Protein AF-A0A9E0U9W4-F1 (afdb_monomer_lite)

Radius of gyration: 21.27 Å; chains: 1; bounding box: 35×74×72 Å

Sequence (161 aa):
MIHSRFLPLFCLLAATNALAAETYQCTLIKDAGKDGYKQDAKQQVELSIDGGKVSQIIRINAATKDLKFKACALLTKDDSNFTRWFETECKELGSADGTPYIFEPFLLGAYAGISPVIKPDYVHYKQIQDASKSAGVAIPERTFAIYANRKPIYEFFCQKK

Secondary structure (DSSP, 8-state):
------------------PPPEEEEEEEEEE-GGG-EEEEEEEEEEEEEETTEEEEEEE-TTBSS-EEEEEEEEPPP-S-HHHHH-SEEEEEEEETTSS---B-GGGTT-EEEEPPPP-TTSTTHHHHHHHHHHHT-PPPSEEEEEEETTEEEEEEEEEE-

Structure (mmCIF, N/CA/C/O backbone):
data_AF-A0A9E0U9W4-F1
#
_entry.id   AF-A0A9E0U9W4-F1
#
loop_
_atom_site.group_PDB
_atom_site.id
_atom_site.type_symbol
_atom_site.label_atom_id
_atom_site.label_alt_id
_atom_site.label_comp_id
_atom_site.label_asym_id
_atom_site.label_entity_id
_atom_site.label_seq_id
_atom_site.pdbx_PDB_ins_code
_atom_site.Cartn_x
_atom_site.Cartn_y
_atom_site.Cartn_z
_atom_site.occupancy
_atom_site.B_iso_or_equiv
_atom_site.auth_seq_id
_atom_site.auth_comp_id
_atom_site.auth_asym_id
_atom_site.auth_atom_id
_atom_site.pdbx_PDB_model_num
ATOM 1 N N . MET A 1 1 ? -6.847 50.645 -54.967 1.00 45.25 1 MET A N 1
ATOM 2 C CA . MET A 1 1 ? -7.153 50.293 -53.559 1.00 45.25 1 MET A CA 1
ATOM 3 C C . MET A 1 1 ? -8.241 49.232 -53.633 1.00 45.25 1 MET A C 1
ATOM 5 O O . MET A 1 1 ? -9.227 49.492 -54.294 1.00 45.25 1 MET A O 1
ATOM 9 N N . ILE A 1 2 ? -8.057 47.984 -53.208 1.00 43.91 2 ILE A N 1
ATOM 10 C CA . ILE A 1 2 ? -7.956 47.509 -51.819 1.00 43.91 2 ILE A CA 1
ATOM 11 C C . ILE A 1 2 ? -7.226 46.148 -51.846 1.00 43.91 2 ILE A C 1
ATOM 13 O O . ILE A 1 2 ? -7.557 45.287 -52.655 1.00 43.91 2 ILE A O 1
ATOM 17 N N . HIS A 1 3 ? -6.211 45.971 -50.994 1.00 39.31 3 HIS A N 1
ATOM 18 C CA . HIS A 1 3 ? -5.503 44.701 -50.789 1.00 39.31 3 HIS A CA 1
ATOM 19 C C . HIS A 1 3 ? -6.223 43.885 -49.702 1.00 39.31 3 HIS A C 1
ATOM 21 O O . HIS A 1 3 ? -6.147 44.250 -48.531 1.00 39.31 3 HIS A O 1
ATOM 27 N N . SER A 1 4 ? -6.866 42.770 -50.058 1.00 47.59 4 SER A N 1
ATOM 28 C CA . SER A 1 4 ? -7.348 41.784 -49.077 1.00 47.59 4 SER A CA 1
ATOM 29 C C . SER A 1 4 ? -6.255 40.755 -48.803 1.00 47.59 4 SER A C 1
ATOM 31 O O . SER A 1 4 ? -5.999 39.873 -49.619 1.00 47.59 4 SER A O 1
ATOM 33 N N . ARG A 1 5 ? -5.590 40.879 -47.651 1.00 49.53 5 ARG A N 1
ATOM 34 C CA . ARG A 1 5 ? -4.661 39.871 -47.124 1.00 49.53 5 ARG A CA 1
ATOM 35 C C . ARG A 1 5 ? -5.445 38.860 -46.286 1.00 49.53 5 ARG A C 1
ATOM 37 O O . ARG A 1 5 ? -5.863 39.180 -45.180 1.00 49.53 5 ARG A O 1
ATOM 44 N N . PHE A 1 6 ? -5.625 37.648 -46.803 1.00 48.41 6 PHE A N 1
ATOM 45 C CA . PHE A 1 6 ? -6.062 36.496 -46.014 1.00 48.41 6 PHE A CA 1
ATOM 46 C C . PHE A 1 6 ? -4.846 35.922 -45.270 1.00 48.41 6 PHE A C 1
ATOM 48 O O . PHE A 1 6 ? -3.940 35.376 -45.897 1.00 48.41 6 PHE A O 1
ATOM 55 N N . LEU A 1 7 ? -4.805 36.070 -43.943 1.00 50.16 7 LEU A N 1
ATOM 56 C CA . LEU A 1 7 ? -3.902 35.300 -43.082 1.00 50.16 7 LEU A CA 1
ATOM 57 C C . LEU A 1 7 ? -4.569 33.950 -42.772 1.00 50.16 7 LEU A C 1
ATOM 59 O O . LEU A 1 7 ? -5.663 33.958 -42.202 1.00 50.16 7 LEU A O 1
ATOM 63 N N . PRO A 1 8 ? -3.950 32.796 -43.072 1.00 52.22 8 PRO A N 1
ATOM 64 C CA . PRO A 1 8 ? -4.409 31.540 -42.509 1.00 52.22 8 PRO A CA 1
ATOM 65 C C . PRO A 1 8 ? -3.972 31.483 -41.042 1.00 52.22 8 PRO A C 1
ATOM 67 O O . PRO A 1 8 ? -2.783 31.434 -40.720 1.00 52.22 8 PRO A O 1
ATOM 70 N N . LEU A 1 9 ? -4.955 31.520 -40.145 1.00 54.78 9 LEU A N 1
ATOM 71 C CA . LEU A 1 9 ? -4.785 31.264 -38.721 1.00 54.78 9 LEU A CA 1
ATOM 72 C C . LEU A 1 9 ? -4.438 29.775 -38.547 1.00 54.78 9 LEU A C 1
ATOM 74 O O . LEU A 1 9 ? -5.322 28.921 -38.505 1.00 54.78 9 LEU A O 1
ATOM 78 N N . PHE A 1 10 ? -3.144 29.453 -38.493 1.00 54.19 10 PHE A N 1
ATOM 79 C CA . PHE A 1 10 ? -2.662 28.135 -38.079 1.00 54.19 10 PHE A CA 1
ATOM 80 C C . PHE A 1 10 ? -2.989 27.947 -36.593 1.00 54.19 10 PHE A C 1
ATOM 82 O O . PHE A 1 10 ? -2.228 28.336 -35.709 1.00 54.19 10 PHE A O 1
ATOM 89 N N . CYS A 1 11 ? -4.155 27.367 -36.316 1.00 51.66 11 CYS A N 1
ATOM 90 C CA . CYS A 1 11 ? -4.518 26.899 -34.987 1.00 51.66 11 CYS A CA 1
ATOM 91 C C . CYS A 1 11 ? -3.688 25.637 -34.692 1.00 51.66 11 CYS A C 1
ATOM 93 O O . CYS A 1 11 ? -4.110 24.515 -34.968 1.00 51.66 11 CYS A O 1
ATOM 95 N N . LEU A 1 12 ? -2.468 25.828 -34.183 1.00 51.09 12 LEU A N 1
ATOM 96 C CA . LEU A 1 12 ? -1.664 24.773 -33.567 1.00 51.09 12 LEU A CA 1
ATOM 97 C C . LEU A 1 12 ? -2.390 24.301 -32.301 1.00 51.09 12 LEU A C 1
ATOM 99 O O . LEU A 1 12 ? -2.186 24.827 -31.210 1.00 51.09 12 LEU A O 1
ATOM 103 N N . LEU A 1 13 ? -3.276 23.317 -32.457 1.00 54.38 13 LEU A N 1
ATOM 104 C CA . LEU A 1 13 ? -3.789 22.520 -31.350 1.00 54.38 13 LEU A CA 1
ATOM 105 C C . LEU A 1 13 ? -2.616 21.708 -30.797 1.00 54.38 13 LEU A C 1
ATOM 107 O O . LEU A 1 13 ? -2.277 20.645 -31.314 1.00 54.38 13 LEU A O 1
ATOM 111 N N . ALA A 1 14 ? -1.962 22.237 -29.764 1.00 53.09 14 ALA A N 1
ATOM 112 C CA . ALA A 1 14 ? -1.053 21.461 -28.941 1.00 53.09 14 ALA A CA 1
ATOM 113 C C . ALA A 1 14 ? -1.880 20.369 -28.250 1.00 53.09 14 ALA A C 1
ATOM 115 O O . ALA A 1 14 ? -2.546 20.619 -27.247 1.00 53.09 14 ALA A O 1
ATOM 116 N N . ALA A 1 15 ? -1.881 19.168 -28.828 1.00 54.69 15 ALA A N 1
ATOM 117 C CA . ALA A 1 15 ? -2.399 17.978 -28.179 1.00 54.69 15 ALA A CA 1
ATOM 118 C C . ALA A 1 15 ? -1.507 17.688 -26.968 1.00 54.69 15 ALA A C 1
ATOM 120 O O . ALA A 1 15 ? -0.449 17.067 -27.079 1.00 54.69 15 ALA A O 1
ATOM 121 N N . THR A 1 16 ? -1.897 18.191 -25.801 1.00 54.88 16 THR A N 1
ATOM 122 C CA . THR A 1 16 ? -1.350 17.697 -24.548 1.00 54.88 16 THR A CA 1
ATOM 123 C C . THR A 1 16 ? -1.859 16.269 -24.399 1.00 54.88 16 THR A C 1
ATOM 125 O O . THR A 1 16 ? -3.044 16.036 -24.171 1.00 54.88 16 THR A O 1
ATOM 128 N N . ASN A 1 17 ? -0.968 15.292 -24.578 1.00 48.81 17 ASN A N 1
ATOM 129 C CA . ASN A 1 17 ? -1.222 13.917 -24.164 1.00 48.81 17 ASN A CA 1
ATOM 130 C C . ASN A 1 17 ? -1.348 13.921 -22.636 1.00 48.81 17 ASN A C 1
ATOM 132 O O . ASN A 1 17 ? -0.372 13.695 -21.923 1.00 48.81 17 ASN A O 1
ATOM 136 N N . ALA A 1 18 ? -2.533 14.256 -22.130 1.00 57.16 18 ALA A N 1
ATOM 137 C CA . ALA A 1 18 ? -2.888 13.992 -20.752 1.00 57.16 18 ALA A CA 1
ATOM 138 C C . ALA A 1 18 ? -2.865 12.469 -20.604 1.00 57.16 18 ALA A C 1
ATOM 140 O O . ALA A 1 18 ? -3.746 11.776 -21.115 1.00 57.16 18 ALA A O 1
ATOM 141 N N . LEU A 1 19 ? -1.800 11.941 -19.997 1.00 61.66 19 LEU A N 1
ATOM 142 C CA . LEU A 1 19 ? -1.773 10.546 -19.583 1.00 61.66 19 LEU A CA 1
ATOM 143 C C . LEU A 1 19 ? -2.988 10.345 -18.677 1.00 61.66 19 LEU A C 1
ATOM 145 O O . LEU A 1 19 ? -3.143 11.058 -17.689 1.00 61.66 19 LEU A O 1
ATOM 149 N N . ALA A 1 20 ? -3.885 9.443 -19.069 1.00 72.00 20 ALA A N 1
ATOM 150 C CA . ALA A 1 20 ? -5.065 9.145 -18.277 1.00 72.00 20 ALA A CA 1
ATOM 151 C C . ALA A 1 20 ? -4.636 8.666 -16.883 1.00 72.00 20 ALA A C 1
ATOM 153 O O . ALA A 1 20 ? -3.668 7.912 -16.760 1.00 72.00 20 ALA A O 1
ATOM 154 N N . ALA A 1 21 ? -5.364 9.100 -15.852 1.00 87.19 21 ALA A N 1
ATOM 155 C CA . ALA A 1 21 ? -5.133 8.659 -14.484 1.00 87.19 21 ALA A CA 1
ATOM 156 C C . ALA A 1 21 ? -5.166 7.125 -14.413 1.00 87.19 21 ALA A C 1
ATOM 158 O O . ALA A 1 21 ? -6.117 6.486 -14.869 1.00 87.19 21 ALA A O 1
ATOM 159 N N . GLU A 1 22 ? -4.123 6.529 -13.846 1.00 93.81 22 GLU A N 1
ATOM 160 C CA . GLU A 1 22 ? -4.057 5.089 -13.651 1.00 93.81 22 GLU A CA 1
ATOM 161 C C . GLU A 1 22 ? -4.820 4.722 -12.384 1.00 93.81 22 GLU A C 1
ATOM 163 O O . GLU A 1 22 ? -4.490 5.209 -11.303 1.00 93.81 22 GLU A O 1
ATOM 168 N N . THR A 1 23 ? -5.820 3.851 -12.503 1.00 96.81 23 THR A N 1
ATOM 169 C CA . THR A 1 23 ? -6.603 3.384 -11.355 1.00 96.81 23 THR A CA 1
ATOM 170 C C . THR A 1 23 ? -6.387 1.898 -11.124 1.00 96.81 23 THR A C 1
ATOM 172 O O . THR A 1 23 ? -6.282 1.113 -12.066 1.00 96.81 23 THR A O 1
ATOM 175 N N . TYR A 1 24 ? -6.308 1.513 -9.856 1.00 97.88 24 TYR A N 1
ATOM 176 C CA . TYR A 1 24 ? -6.007 0.158 -9.435 1.00 97.88 24 TYR A CA 1
ATOM 177 C C . TYR A 1 24 ? -6.971 -0.297 -8.337 1.00 97.88 24 TYR A C 1
ATOM 179 O O . TYR A 1 24 ? -7.367 0.478 -7.461 1.00 97.88 24 TYR A O 1
ATOM 187 N N . GLN A 1 25 ? -7.313 -1.584 -8.366 1.00 98.06 25 GLN A N 1
ATOM 188 C CA . GLN A 1 25 ? -7.906 -2.297 -7.243 1.00 98.06 25 GLN A CA 1
ATOM 189 C C . GLN A 1 25 ? -6.813 -3.110 -6.555 1.00 98.06 25 GLN A C 1
ATOM 191 O O . GLN A 1 25 ? -6.250 -4.023 -7.158 1.00 98.06 25 GLN A O 1
ATOM 196 N N . CYS A 1 26 ? -6.526 -2.803 -5.295 1.00 98.50 26 CYS A N 1
ATOM 197 C CA . CYS A 1 26 ? -5.539 -3.529 -4.513 1.00 98.50 26 CYS A CA 1
ATOM 198 C C . CYS A 1 26 ? -6.217 -4.394 -3.457 1.00 98.50 26 CYS A C 1
ATOM 200 O O . CYS A 1 26 ? -6.965 -3.883 -2.627 1.00 98.50 26 CYS A O 1
ATOM 202 N N . THR A 1 27 ? -5.928 -5.690 -3.445 1.00 98.44 27 THR A N 1
ATOM 203 C CA . THR A 1 27 ? -6.468 -6.631 -2.455 1.00 98.44 27 THR A CA 1
ATOM 204 C C . THR A 1 27 ? -5.366 -7.084 -1.515 1.00 98.44 27 THR A C 1
ATOM 206 O O . THR A 1 27 ? -4.245 -7.344 -1.950 1.00 98.44 27 THR A O 1
ATOM 209 N N . LEU A 1 28 ? -5.677 -7.170 -0.222 1.00 98.50 28 LEU A N 1
ATOM 210 C CA . LEU A 1 28 ? -4.713 -7.587 0.786 1.00 98.50 28 LEU A CA 1
ATOM 211 C C . LEU A 1 28 ? -4.259 -9.028 0.539 1.00 98.50 28 LEU A C 1
ATOM 213 O O . LEU A 1 28 ? -5.087 -9.927 0.381 1.00 98.50 28 LEU A O 1
ATOM 217 N N . ILE A 1 29 ? -2.948 -9.244 0.573 1.00 97.88 29 ILE A N 1
ATOM 218 C CA . ILE A 1 29 ? -2.326 -10.563 0.613 1.00 97.88 29 ILE A CA 1
ATOM 219 C C . ILE A 1 29 ? -1.876 -10.837 2.044 1.00 97.88 29 ILE A C 1
ATOM 221 O O . ILE A 1 29 ? -1.219 -10.011 2.677 1.00 97.88 29 ILE A O 1
ATOM 225 N N . LYS A 1 30 ? -2.252 -12.000 2.571 1.00 95.38 30 LYS A N 1
ATOM 226 C CA . LYS A 1 30 ? -1.882 -12.446 3.915 1.00 95.38 30 LYS A CA 1
ATOM 227 C C . LYS A 1 30 ? -1.101 -13.738 3.850 1.00 95.38 30 LYS A C 1
ATOM 229 O O . LYS A 1 30 ? -1.465 -14.642 3.102 1.00 95.38 30 LYS A O 1
ATOM 234 N N . ASP A 1 31 ? -0.086 -13.829 4.694 1.00 93.56 31 ASP A N 1
ATOM 235 C CA . ASP A 1 31 ? 0.545 -15.097 5.027 1.00 93.56 31 ASP A CA 1
ATOM 236 C C . ASP A 1 31 ? -0.452 -15.965 5.821 1.00 93.56 31 ASP A C 1
ATOM 238 O O . ASP A 1 31 ? -0.973 -15.554 6.860 1.00 93.56 31 ASP A O 1
ATOM 242 N N . ALA A 1 32 ? -0.757 -17.146 5.292 1.00 93.06 32 ALA A N 1
ATOM 243 C CA . ALA A 1 32 ? -1.589 -18.184 5.894 1.00 93.06 32 ALA A CA 1
ATOM 244 C C . ALA A 1 32 ? -0.738 -19.356 6.432 1.00 93.06 32 ALA A C 1
ATOM 246 O O . ALA A 1 32 ? -1.238 -20.462 6.654 1.00 93.06 32 ALA A O 1
ATOM 247 N N . GLY A 1 33 ? 0.557 -19.125 6.662 1.00 93.19 33 GLY A N 1
ATOM 248 C CA . GLY A 1 33 ? 1.503 -20.076 7.220 1.00 93.19 33 GLY A CA 1
ATOM 249 C C . GLY A 1 33 ? 1.807 -21.209 6.246 1.00 93.19 33 GLY A C 1
ATOM 250 O O . GLY A 1 33 ? 2.333 -21.002 5.156 1.00 93.19 33 GLY A O 1
ATOM 251 N N . LYS A 1 34 ? 1.479 -22.445 6.640 1.00 91.56 34 LYS A N 1
ATOM 252 C CA . LYS A 1 34 ? 1.756 -23.640 5.821 1.00 91.56 34 LYS A CA 1
ATOM 253 C C . LYS A 1 34 ? 0.985 -23.661 4.500 1.00 91.56 34 LYS A C 1
ATOM 255 O O . LYS A 1 34 ? 1.434 -24.310 3.562 1.00 91.56 34 LYS A O 1
ATOM 260 N N . ASP A 1 35 ? -0.130 -22.940 4.430 1.00 90.75 35 ASP A N 1
ATOM 261 C CA . ASP A 1 35 ? -0.934 -22.808 3.215 1.00 90.75 35 ASP A CA 1
ATOM 262 C C . ASP A 1 35 ? -0.375 -21.747 2.247 1.00 90.75 35 ASP A C 1
ATOM 264 O O . ASP A 1 35 ? -0.996 -21.462 1.223 1.00 90.75 35 ASP A O 1
ATOM 268 N N . GLY A 1 36 ? 0.768 -21.134 2.577 1.00 94.50 36 GLY A N 1
ATOM 269 C CA . GLY A 1 36 ? 1.350 -20.031 1.825 1.00 94.50 36 GLY A CA 1
ATOM 270 C C . GLY A 1 36 ? 0.515 -18.758 1.949 1.00 94.50 36 GLY A C 1
ATOM 271 O O . GLY A 1 36 ? -0.009 -18.460 3.015 1.00 94.50 36 GLY A O 1
ATOM 272 N N . TYR A 1 37 ? 0.385 -17.990 0.872 1.00 97.00 37 TYR A N 1
ATOM 273 C CA . TYR A 1 37 ? -0.349 -16.726 0.854 1.00 97.00 37 TYR A CA 1
ATOM 274 C C . TYR A 1 37 ? -1.799 -16.884 0.390 1.00 97.00 37 TYR A C 1
ATOM 276 O O . TYR A 1 37 ? -2.097 -17.719 -0.460 1.00 97.00 37 TYR A O 1
ATOM 284 N N . LYS A 1 38 ? -2.702 -16.043 0.909 1.00 97.12 38 LYS A N 1
ATOM 285 C CA . LYS A 1 38 ? -4.112 -15.955 0.488 1.00 97.12 38 LYS A CA 1
ATOM 286 C C . LYS A 1 38 ? -4.561 -14.503 0.351 1.00 97.12 38 LYS A C 1
ATOM 288 O O . LYS A 1 38 ? -4.076 -13.623 1.062 1.00 97.12 38 LYS A O 1
ATOM 293 N N . GLN A 1 39 ? -5.528 -14.268 -0.531 1.00 96.50 39 GLN A N 1
ATOM 294 C CA . GLN A 1 39 ? -6.220 -12.985 -0.610 1.00 96.50 39 GLN A CA 1
ATOM 295 C C . GLN A 1 39 ? -7.234 -12.815 0.523 1.00 96.50 39 GLN A C 1
ATOM 297 O O . GLN A 1 39 ? -7.986 -13.733 0.849 1.00 96.50 39 GLN A O 1
ATOM 302 N N . ASP A 1 40 ? -7.308 -11.604 1.066 1.00 96.81 40 ASP A N 1
ATOM 303 C CA . ASP A 1 40 ? -8.401 -11.150 1.921 1.00 96.81 40 ASP A CA 1
ATOM 304 C C . ASP A 1 40 ? -9.182 -10.044 1.205 1.00 96.81 40 ASP A C 1
ATOM 306 O O . ASP A 1 40 ? -8.895 -8.857 1.347 1.00 96.81 40 ASP A O 1
ATOM 310 N N . ALA A 1 41 ? -10.193 -10.446 0.431 1.00 92.19 41 ALA A N 1
ATOM 311 C CA . ALA A 1 41 ? -11.017 -9.541 -0.373 1.00 92.19 41 ALA A CA 1
ATOM 312 C C . ALA A 1 41 ? -11.840 -8.530 0.448 1.00 92.19 41 ALA A C 1
ATOM 314 O O . ALA A 1 41 ? -12.405 -7.601 -0.122 1.00 92.19 41 ALA A O 1
ATOM 315 N N . LYS A 1 42 ? -11.923 -8.680 1.778 1.00 95.81 42 LYS A N 1
ATOM 316 C CA . LYS A 1 42 ? -12.620 -7.713 2.643 1.00 95.81 42 LYS A CA 1
ATOM 317 C C . LYS A 1 42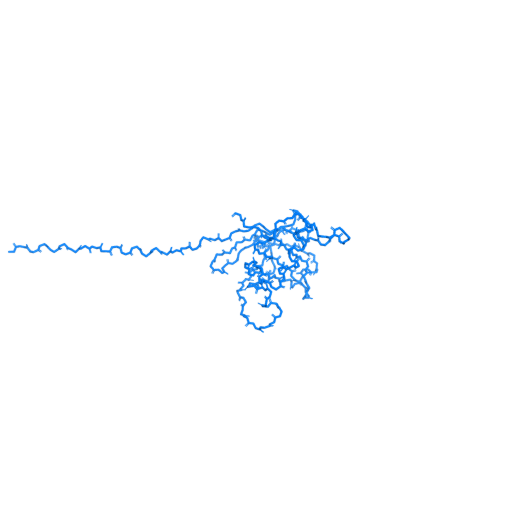 ? -11.773 -6.476 2.928 1.00 95.81 42 LYS A C 1
ATOM 319 O O . LYS A 1 42 ? -12.313 -5.458 3.353 1.0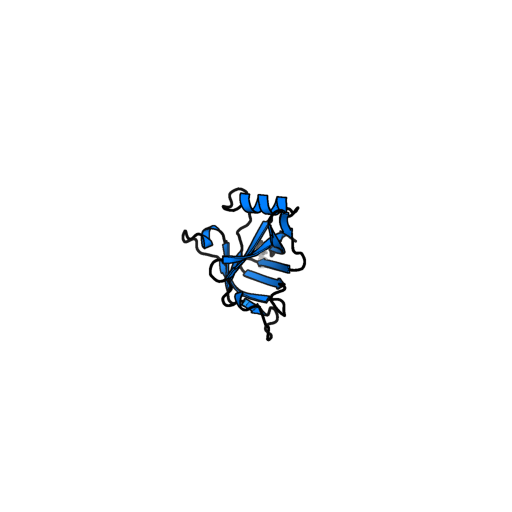0 95.81 42 LYS A O 1
ATOM 324 N N . GLN A 1 43 ? -10.463 -6.569 2.714 1.00 98.19 43 GLN A N 1
ATOM 325 C CA . GLN A 1 43 ? -9.521 -5.490 2.959 1.00 98.19 43 GLN A CA 1
ATOM 326 C C . GLN A 1 43 ? -8.849 -5.102 1.649 1.00 98.19 43 GLN A C 1
ATOM 328 O O . GLN A 1 43 ? -8.203 -5.915 0.985 1.00 98.19 43 GLN A O 1
ATOM 333 N N . GLN A 1 44 ? -9.019 -3.844 1.266 1.00 98.12 44 GLN A N 1
ATOM 334 C CA . GLN A 1 44 ? -8.652 -3.376 -0.059 1.00 98.12 44 GLN A CA 1
ATOM 335 C C . GLN A 1 44 ? -8.193 -1.925 -0.050 1.00 98.12 44 GLN A C 1
ATOM 337 O O . GLN A 1 44 ? -8.536 -1.157 0.847 1.00 98.12 44 GLN A O 1
ATOM 342 N N . VAL A 1 45 ? -7.455 -1.553 -1.088 1.00 98.69 45 VAL A N 1
ATOM 343 C CA . VAL A 1 45 ? -7.134 -0.166 -1.406 1.00 98.69 45 VAL A CA 1
ATOM 344 C C . VAL A 1 45 ? -7.627 0.119 -2.814 1.00 98.69 45 VAL A C 1
ATOM 346 O O . VAL A 1 45 ? -7.258 -0.571 -3.760 1.00 98.69 45 VAL A O 1
ATOM 349 N N . GLU A 1 46 ? -8.462 1.135 -2.959 1.00 98.38 46 GLU A N 1
ATOM 350 C CA . GLU A 1 46 ? -8.680 1.763 -4.260 1.00 98.38 46 GLU A CA 1
ATOM 351 C C . GLU A 1 46 ? -7.581 2.802 -4.429 1.00 98.38 46 GLU A C 1
ATOM 353 O O . GLU A 1 46 ? -7.433 3.657 -3.562 1.00 98.38 46 GLU A O 1
ATOM 358 N N . LEU A 1 47 ? -6.776 2.698 -5.483 1.00 98.31 47 LEU A N 1
ATOM 359 C CA . LEU A 1 47 ? -5.603 3.546 -5.701 1.00 98.31 47 LEU A CA 1
ATOM 360 C C . LEU A 1 47 ? -5.729 4.254 -7.049 1.00 98.31 47 LEU A C 1
ATOM 362 O O . LEU A 1 47 ? -6.026 3.611 -8.051 1.00 98.31 47 LEU A O 1
ATOM 366 N N . SER A 1 48 ? -5.457 5.555 -7.087 1.00 97.44 48 SER A N 1
ATOM 367 C CA . SER A 1 48 ? -5.350 6.330 -8.322 1.00 97.44 48 SER A CA 1
ATOM 368 C C . SER A 1 48 ? -4.033 7.096 -8.353 1.00 97.44 48 SER A C 1
ATOM 370 O O . SER A 1 48 ? -3.638 7.703 -7.356 1.00 97.44 48 SER A O 1
ATOM 372 N N . ILE A 1 49 ? -3.372 7.087 -9.508 1.00 95.81 49 ILE A N 1
ATOM 373 C CA . ILE A 1 49 ? -2.117 7.794 -9.766 1.00 95.81 49 ILE A CA 1
ATOM 374 C C . ILE A 1 49 ? -2.293 8.643 -11.028 1.00 95.81 49 ILE A C 1
ATOM 376 O O . ILE A 1 49 ? -2.505 8.114 -12.114 1.00 95.81 49 ILE A O 1
ATOM 380 N N . ASP A 1 50 ? -2.196 9.962 -10.884 1.00 92.56 50 ASP A N 1
ATOM 381 C CA . ASP A 1 50 ? -2.332 10.933 -11.976 1.00 92.56 50 ASP A CA 1
ATOM 382 C C . ASP A 1 50 ? -1.157 11.916 -11.957 1.00 92.56 50 ASP A C 1
ATOM 384 O O . ASP A 1 50 ? -1.066 12.783 -11.085 1.00 92.56 50 ASP A O 1
ATOM 388 N N . GLY A 1 51 ? -0.201 11.748 -12.876 1.00 82.50 51 GLY A N 1
ATOM 389 C CA . GLY A 1 51 ? 0.964 12.636 -12.971 1.00 82.50 51 GLY A CA 1
ATOM 390 C C . GLY A 1 51 ? 1.753 12.773 -11.659 1.00 82.50 51 GLY A C 1
ATOM 391 O O . GLY A 1 51 ? 2.220 13.861 -11.332 1.00 82.50 51 GLY A O 1
ATOM 392 N N . GLY A 1 52 ? 1.848 11.694 -10.870 1.00 81.62 52 GLY A N 1
ATOM 393 C CA . GLY A 1 52 ? 2.497 11.677 -9.551 1.00 81.62 52 GLY A CA 1
ATOM 394 C C . GLY A 1 52 ? 1.604 12.107 -8.381 1.00 81.62 52 GLY A C 1
ATOM 395 O O . GLY A 1 52 ? 1.997 11.952 -7.226 1.00 81.62 52 GLY A O 1
ATOM 396 N N . LYS A 1 53 ? 0.385 12.596 -8.643 1.00 92.75 53 LYS A N 1
ATOM 397 C CA . LYS A 1 53 ? -0.631 12.793 -7.605 1.00 92.75 53 LYS A CA 1
ATOM 398 C C . LYS A 1 53 ? -1.257 11.451 -7.270 1.00 92.75 53 LYS A C 1
ATOM 400 O O . LYS A 1 53 ? -1.792 10.775 -8.144 1.00 92.75 53 LYS A O 1
ATOM 405 N N . VAL A 1 54 ? -1.205 11.093 -5.995 1.00 96.62 54 VAL A N 1
ATOM 406 C CA . VAL A 1 54 ? -1.768 9.845 -5.488 1.00 96.62 54 VAL A CA 1
ATOM 407 C C . VAL A 1 54 ? -3.018 10.134 -4.674 1.00 96.62 54 VAL A C 1
ATOM 409 O O . VAL A 1 54 ? -3.003 10.981 -3.781 1.00 96.62 54 VAL A O 1
ATOM 412 N N . SER A 1 55 ? -4.085 9.394 -4.957 1.00 96.81 55 SER A N 1
ATOM 413 C CA . SER A 1 55 ? -5.263 9.303 -4.101 1.00 96.81 55 SER A CA 1
ATOM 414 C C . SER A 1 55 ? -5.586 7.844 -3.815 1.00 96.81 55 SER A C 1
ATOM 416 O O . SER A 1 55 ? -5.258 6.944 -4.590 1.00 96.81 55 SER A O 1
ATOM 418 N N . GLN A 1 56 ? -6.182 7.600 -2.655 1.00 97.88 56 GLN A N 1
ATOM 419 C CA . GLN A 1 56 ? -6.459 6.259 -2.178 1.00 97.88 56 GLN A CA 1
ATOM 420 C C . GLN A 1 56 ? -7.699 6.191 -1.273 1.00 97.88 56 GLN A C 1
ATOM 422 O O . GLN A 1 56 ? -8.082 7.150 -0.603 1.00 97.88 56 GLN A O 1
ATOM 427 N N . ILE A 1 57 ? -8.315 5.020 -1.200 1.00 98.44 57 ILE A N 1
ATOM 428 C CA . ILE A 1 57 ? -9.321 4.706 -0.185 1.00 98.44 57 ILE A CA 1
ATOM 429 C C . ILE A 1 57 ? -8.933 3.360 0.406 1.00 98.44 57 ILE A C 1
ATOM 431 O O . ILE A 1 57 ? -8.980 2.343 -0.281 1.00 98.44 57 ILE A O 1
ATOM 435 N N . ILE A 1 58 ? -8.491 3.367 1.661 1.00 98.62 58 ILE A N 1
ATOM 436 C CA . ILE A 1 58 ? -7.960 2.194 2.356 1.00 98.62 58 ILE A CA 1
ATOM 437 C C . ILE A 1 58 ? -9.051 1.633 3.255 1.00 98.62 58 ILE A C 1
ATOM 439 O O . ILE A 1 58 ? -9.428 2.252 4.249 1.00 98.62 58 ILE A O 1
ATOM 443 N N . ARG A 1 59 ? -9.507 0.424 2.946 1.00 98.50 59 ARG A N 1
ATOM 444 C CA . ARG A 1 59 ? -10.444 -0.334 3.767 1.00 98.50 59 ARG A CA 1
ATOM 445 C C . ARG A 1 59 ? -9.712 -1.47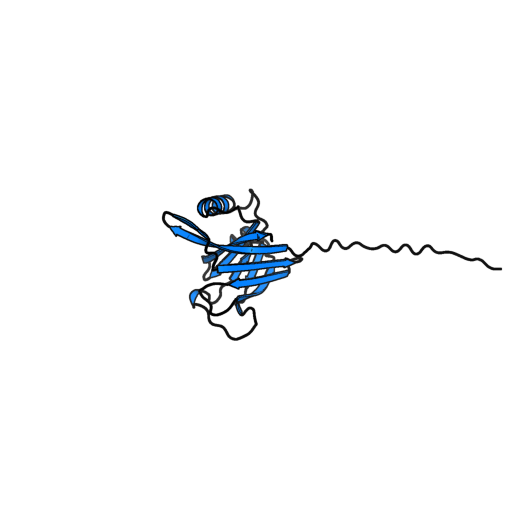2 4.456 1.00 98.50 59 ARG A C 1
ATOM 447 O O . ARG A 1 59 ? -9.266 -2.415 3.804 1.00 98.50 59 ARG A O 1
ATOM 454 N N . ILE A 1 60 ? -9.600 -1.388 5.775 1.00 97.94 60 ILE A N 1
ATOM 455 C CA . ILE A 1 60 ? -8.989 -2.414 6.625 1.00 97.94 60 ILE A CA 1
ATOM 456 C C . ILE A 1 60 ? -9.858 -2.653 7.854 1.00 97.94 60 ILE A C 1
ATOM 458 O O . ILE A 1 60 ? -10.512 -1.741 8.345 1.00 97.94 60 ILE A O 1
ATOM 462 N N . ASN A 1 61 ? -9.824 -3.872 8.388 1.00 97.06 61 ASN A N 1
ATOM 463 C CA . ASN A 1 61 ? -10.633 -4.240 9.555 1.00 97.06 61 ASN A CA 1
ATOM 464 C C . ASN A 1 61 ? -10.149 -3.559 10.846 1.00 97.06 61 ASN A C 1
ATOM 466 O O . ASN A 1 61 ? -10.883 -3.501 11.823 1.00 97.06 61 ASN A O 1
ATOM 470 N N . ALA A 1 62 ? -8.912 -3.060 10.849 1.00 96.38 62 ALA A N 1
ATOM 471 C CA . ALA A 1 62 ? -8.281 -2.390 11.982 1.00 96.38 62 ALA A CA 1
ATOM 472 C C . ALA A 1 62 ? -8.676 -0.907 12.117 1.00 96.38 62 ALA A C 1
ATOM 474 O O . ALA A 1 62 ? -7.988 -0.152 12.801 1.00 96.38 62 ALA A O 1
ATOM 475 N N . ALA A 1 63 ? -9.735 -0.464 11.436 1.00 96.38 63 ALA A N 1
ATOM 476 C CA . ALA A 1 63 ? -10.238 0.899 11.508 1.00 96.38 63 ALA A CA 1
ATOM 477 C C . ALA A 1 63 ? -11.764 0.934 11.412 1.00 96.38 63 ALA A C 1
ATOM 479 O O . ALA A 1 63 ? -12.382 0.096 10.760 1.00 96.38 63 ALA A O 1
ATOM 480 N N . THR A 1 64 ? -12.380 1.932 12.046 1.00 96.31 64 THR A N 1
ATOM 481 C CA . THR A 1 64 ? -13.842 2.110 12.033 1.00 96.31 64 THR A CA 1
ATOM 482 C C . THR A 1 64 ? -14.366 2.769 10.757 1.00 96.31 64 THR A C 1
ATOM 484 O O . THR A 1 64 ? -15.576 2.819 10.541 1.00 96.31 64 THR A O 1
ATOM 487 N N . LYS A 1 65 ? -13.466 3.298 9.923 1.00 97.25 65 LYS A N 1
ATOM 488 C CA . LYS A 1 65 ? -13.761 4.005 8.676 1.00 97.25 65 LYS A CA 1
ATOM 489 C C . LYS A 1 65 ? -12.710 3.699 7.623 1.00 97.25 65 LYS A C 1
ATOM 491 O O . LYS A 1 65 ? -11.598 3.287 7.950 1.00 97.25 65 LYS A O 1
ATOM 496 N N . ASP A 1 66 ? -13.055 4.000 6.376 1.00 98.31 66 ASP A N 1
ATOM 497 C CA . ASP A 1 66 ? -12.074 4.058 5.304 1.00 98.31 66 ASP A CA 1
ATOM 498 C C . ASP A 1 66 ? -11.033 5.145 5.610 1.00 98.31 66 ASP A C 1
ATOM 500 O O . ASP A 1 66 ? -11.351 6.257 6.053 1.00 98.31 66 ASP A O 1
ATOM 504 N N . LEU A 1 67 ? -9.771 4.803 5.381 1.00 98.38 67 LEU A N 1
ATOM 505 C CA . LEU A 1 67 ? -8.619 5.638 5.670 1.00 98.38 67 LEU A CA 1
ATOM 506 C C . LEU A 1 67 ? -7.992 6.186 4.387 1.00 98.38 67 LEU A C 1
ATOM 508 O O . LEU A 1 67 ? -8.175 5.657 3.291 1.00 98.38 67 LEU A O 1
ATOM 512 N N . LYS A 1 68 ? -7.185 7.228 4.551 1.00 98.25 68 LYS A N 1
ATOM 513 C CA . LYS A 1 68 ? -6.265 7.753 3.549 1.00 98.25 68 LYS A CA 1
ATOM 514 C C . LYS A 1 68 ? -4.994 8.267 4.203 1.00 98.25 68 LYS A C 1
ATOM 516 O O . LYS A 1 68 ? -5.017 8.735 5.333 1.00 98.25 68 LYS A O 1
ATOM 521 N N . PHE A 1 69 ? -3.899 8.251 3.468 1.00 98.12 69 PHE A N 1
ATOM 522 C CA . PHE A 1 69 ? -2.726 9.068 3.761 1.00 98.12 69 PHE A CA 1
ATOM 523 C C . PHE A 1 69 ? -2.896 10.451 3.132 1.00 98.12 69 PHE A C 1
ATOM 525 O O . PHE A 1 69 ? -3.321 10.566 1.980 1.00 98.12 69 PHE A O 1
ATOM 532 N N . LYS A 1 70 ? -2.597 11.503 3.893 1.00 96.25 70 LYS A N 1
ATOM 533 C CA . LYS A 1 70 ? -2.826 12.890 3.460 1.00 96.25 70 LYS A CA 1
ATOM 534 C C . LYS A 1 70 ? -1.723 13.423 2.557 1.00 96.25 70 LYS A C 1
ATOM 536 O O . LYS A 1 70 ? -2.000 14.250 1.694 1.00 96.25 70 LYS A O 1
ATOM 541 N N . ALA A 1 71 ? -0.495 12.961 2.761 1.00 96.88 71 ALA A N 1
ATOM 542 C CA . ALA A 1 71 ? 0.667 13.423 2.021 1.00 96.88 71 ALA A CA 1
ATOM 543 C C . ALA A 1 71 ? 1.297 12.246 1.284 1.00 96.88 71 ALA A C 1
ATOM 545 O O . ALA A 1 71 ? 1.678 11.274 1.923 1.00 96.88 71 ALA A O 1
ATOM 546 N N . CYS A 1 72 ? 1.423 12.339 -0.037 1.00 97.75 72 CYS A N 1
ATOM 547 C CA . CYS A 1 72 ? 2.133 11.363 -0.857 1.00 97.75 72 CYS A CA 1
ATOM 548 C C . CYS A 1 72 ? 3.159 12.085 -1.727 1.00 97.75 72 CYS A C 1
ATOM 550 O O . CYS A 1 72 ? 2.850 13.127 -2.306 1.00 97.75 72 CYS A O 1
ATOM 552 N N . ALA A 1 73 ? 4.367 11.538 -1.814 1.00 96.00 73 ALA A N 1
ATOM 553 C CA . ALA A 1 73 ? 5.460 12.122 -2.575 1.00 96.00 73 ALA A CA 1
ATOM 554 C C . ALA A 1 73 ? 6.299 11.043 -3.260 1.00 96.00 73 ALA A C 1
ATOM 556 O O . ALA A 1 73 ? 6.518 9.961 -2.708 1.00 96.00 73 ALA A O 1
ATOM 557 N N . LEU A 1 74 ? 6.795 11.365 -4.455 1.00 95.19 74 LEU A N 1
ATOM 558 C CA . LEU A 1 74 ? 7.799 10.549 -5.128 1.00 95.19 74 LEU A CA 1
ATOM 559 C C . LEU A 1 74 ? 9.081 10.519 -4.295 1.00 95.19 74 LEU A C 1
ATOM 561 O O . LEU A 1 74 ? 9.522 11.539 -3.762 1.00 95.19 74 LEU A O 1
ATOM 565 N N . LEU A 1 75 ? 9.681 9.339 -4.203 1.00 93.88 75 LEU A N 1
ATOM 566 C CA . LEU A 1 75 ? 10.928 9.131 -3.490 1.00 93.88 75 LEU A CA 1
ATOM 567 C C . LEU A 1 75 ? 12.119 9.521 -4.362 1.00 93.88 75 LEU A C 1
ATOM 569 O O . LEU A 1 75 ? 12.292 9.018 -5.475 1.00 93.88 75 LEU A O 1
ATOM 573 N N . THR A 1 76 ? 12.997 10.349 -3.807 1.00 93.31 76 THR A N 1
ATOM 574 C CA . THR A 1 76 ? 14.346 10.533 -4.342 1.00 93.31 76 THR A CA 1
ATOM 575 C C . THR A 1 76 ? 15.157 9.276 -4.052 1.00 93.31 76 THR A C 1
ATOM 577 O O . THR A 1 76 ? 15.182 8.805 -2.917 1.00 93.31 76 THR A O 1
ATOM 580 N N . LYS A 1 77 ? 15.814 8.709 -5.068 1.00 90.12 77 LYS A N 1
ATOM 581 C CA . LYS A 1 77 ? 16.681 7.540 -4.877 1.00 90.12 77 LYS A CA 1
ATOM 582 C C . LYS A 1 77 ? 17.891 7.934 -4.027 1.00 90.12 77 LYS A C 1
ATOM 584 O O . LYS A 1 77 ? 18.606 8.868 -4.378 1.00 90.12 77 LYS A O 1
ATOM 589 N N . ASP A 1 78 ? 18.089 7.222 -2.923 1.00 88.06 78 ASP A N 1
ATOM 590 C CA . ASP A 1 78 ? 19.113 7.508 -1.906 1.00 88.06 78 ASP A CA 1
ATOM 591 C C . ASP A 1 78 ? 19.865 6.243 -1.447 1.00 88.06 78 ASP A C 1
ATOM 593 O O . ASP A 1 78 ? 20.418 6.200 -0.351 1.00 88.06 78 ASP A O 1
ATOM 597 N N . ASP A 1 79 ? 19.829 5.186 -2.265 1.00 86.00 79 ASP A N 1
ATOM 598 C CA . ASP A 1 79 ? 20.378 3.846 -2.005 1.00 86.00 79 ASP A CA 1
ATOM 599 C C . ASP A 1 79 ? 19.807 3.100 -0.787 1.00 86.00 79 ASP A C 1
ATOM 601 O O . ASP A 1 79 ? 20.138 1.927 -0.567 1.00 86.00 79 ASP A O 1
ATOM 605 N N . SER A 1 80 ? 18.888 3.703 -0.029 1.00 88.50 80 SER A N 1
ATOM 606 C CA . SER A 1 80 ? 18.199 3.002 1.045 1.00 88.50 80 SER A CA 1
ATOM 607 C C . SER A 1 80 ? 17.329 1.873 0.492 1.00 88.50 80 SER A C 1
ATOM 609 O O . SER A 1 80 ? 16.772 1.930 -0.606 1.00 88.50 80 SER A O 1
ATOM 611 N N . ASN A 1 81 ? 17.151 0.827 1.298 1.00 88.38 81 ASN A N 1
ATOM 612 C CA . ASN A 1 81 ? 16.252 -0.272 0.953 1.00 88.38 81 ASN A CA 1
ATOM 613 C C . ASN A 1 81 ? 14.849 0.234 0.592 1.00 88.38 81 ASN A C 1
ATOM 615 O O . ASN A 1 81 ? 14.259 -0.228 -0.377 1.00 88.38 81 ASN A O 1
ATOM 619 N N . PHE A 1 82 ? 14.343 1.228 1.321 1.00 87.31 82 PHE A N 1
ATOM 620 C CA . PHE A 1 82 ? 13.004 1.751 1.091 1.00 87.31 82 PHE A CA 1
ATOM 621 C C . PHE A 1 82 ? 12.866 2.417 -0.285 1.00 87.31 82 PHE A C 1
ATOM 623 O O . PHE A 1 82 ? 11.952 2.075 -1.033 1.00 87.31 82 PHE A O 1
ATOM 630 N N . THR A 1 83 ? 13.800 3.294 -0.671 1.00 89.31 83 THR A N 1
ATOM 631 C CA . THR A 1 83 ? 13.757 3.963 -1.985 1.00 89.31 83 THR A CA 1
ATOM 632 C C . THR A 1 83 ? 14.116 3.026 -3.135 1.00 89.31 83 THR A C 1
ATOM 634 O O . THR A 1 83 ? 13.748 3.283 -4.281 1.00 89.31 83 THR A O 1
ATOM 637 N N . ARG A 1 84 ? 14.770 1.892 -2.865 1.00 89.31 84 ARG A N 1
ATOM 638 C CA . ARG A 1 84 ? 14.934 0.807 -3.846 1.00 89.31 84 ARG A CA 1
ATOM 639 C C . ARG A 1 84 ? 13.641 0.031 -4.085 1.00 89.31 84 ARG A C 1
ATOM 6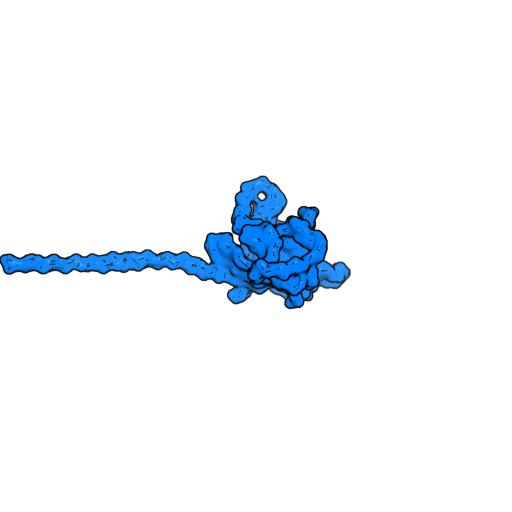41 O O . ARG A 1 84 ? 13.419 -0.438 -5.197 1.00 89.31 84 ARG A O 1
ATOM 648 N N . TRP A 1 85 ? 12.806 -0.123 -3.062 1.00 92.88 85 TRP A N 1
ATOM 649 C CA . TRP A 1 85 ? 11.576 -0.915 -3.142 1.00 92.88 85 TRP A CA 1
ATOM 650 C C . TRP A 1 85 ? 10.395 -0.096 -3.654 1.00 92.88 85 TRP A C 1
ATOM 652 O O . TRP A 1 85 ? 9.568 -0.615 -4.401 1.00 92.88 85 TRP A O 1
ATOM 662 N N . PHE A 1 86 ? 10.328 1.182 -3.295 1.00 95.69 86 PHE A N 1
ATOM 663 C CA . PHE A 1 86 ? 9.168 2.017 -3.568 1.00 95.69 86 PHE A CA 1
ATOM 664 C C . PHE A 1 86 ? 9.498 3.202 -4.475 1.00 95.69 86 PHE A C 1
ATOM 666 O O . PHE A 1 86 ? 10.628 3.692 -4.553 1.00 95.69 86 PHE A O 1
ATOM 673 N N . GLU A 1 87 ? 8.482 3.634 -5.212 1.00 95.56 87 GLU A N 1
ATOM 674 C CA . GLU A 1 87 ? 8.506 4.840 -6.039 1.00 95.56 87 GLU A CA 1
ATOM 675 C C . GLU A 1 87 ? 7.862 6.014 -5.302 1.00 95.56 87 GLU A C 1
ATOM 677 O O . GLU A 1 87 ? 8.341 7.138 -5.407 1.00 95.56 87 GLU A O 1
ATOM 682 N N . THR A 1 88 ? 6.810 5.747 -4.525 1.00 97.00 88 THR A N 1
ATOM 683 C CA . THR A 1 88 ? 6.082 6.765 -3.760 1.00 97.00 88 THR A CA 1
ATOM 684 C C . THR A 1 88 ? 6.025 6.385 -2.290 1.00 97.00 88 THR A C 1
ATOM 686 O O . THR A 1 88 ? 5.814 5.219 -1.953 1.00 97.00 88 THR A O 1
ATOM 689 N N . GLU A 1 89 ? 6.157 7.383 -1.424 1.00 97.38 89 GLU A N 1
ATOM 690 C CA . GLU A 1 89 ? 5.883 7.280 0.004 1.00 97.38 89 GLU A CA 1
ATOM 691 C C . GLU A 1 89 ? 4.658 8.118 0.363 1.00 97.38 89 GLU A C 1
ATOM 693 O O . GLU A 1 89 ? 4.537 9.265 -0.063 1.00 97.38 89 GLU A O 1
ATOM 698 N N . CYS A 1 90 ? 3.771 7.558 1.178 1.00 98.12 90 CYS A N 1
ATOM 699 C CA . CYS A 1 90 ? 2.597 8.235 1.703 1.00 98.12 90 CYS A CA 1
ATOM 700 C C . CYS A 1 90 ? 2.617 8.262 3.238 1.00 98.12 90 CYS A C 1
ATOM 702 O O . CYS A 1 90 ? 2.928 7.260 3.878 1.00 98.12 90 CYS A O 1
ATOM 704 N N . LYS A 1 91 ? 2.271 9.398 3.843 1.00 97.50 91 LYS A N 1
ATOM 705 C CA . LYS A 1 91 ? 2.330 9.671 5.287 1.00 97.50 91 LYS A CA 1
ATOM 706 C C . LYS A 1 91 ? 1.042 10.310 5.786 1.00 97.50 91 LYS A C 1
ATOM 708 O O . LYS A 1 91 ? 0.177 10.707 5.006 1.00 97.50 91 LYS A O 1
ATOM 713 N N . GLU A 1 92 ? 0.946 10.409 7.110 1.00 96.19 92 GLU A N 1
ATOM 714 C CA . GLU A 1 92 ? -0.170 11.044 7.815 1.00 96.19 92 GLU A CA 1
ATOM 715 C C . GLU A 1 92 ? -1.493 10.320 7.555 1.00 96.19 92 GLU A C 1
ATOM 717 O O . GLU A 1 92 ? -2.390 10.824 6.875 1.00 96.19 92 GLU A O 1
ATOM 722 N N . LEU A 1 93 ? -1.596 9.101 8.089 1.00 97.00 93 LEU A N 1
ATOM 723 C CA . LEU A 1 93 ? -2.830 8.327 8.044 1.00 97.00 93 LEU A CA 1
ATOM 724 C C . LEU A 1 93 ? -3.972 9.107 8.719 1.00 97.00 93 LEU A C 1
ATOM 726 O O . LEU A 1 93 ? -3.808 9.687 9.792 1.00 97.00 93 LEU A O 1
ATOM 730 N N . GLY A 1 94 ? -5.123 9.139 8.061 1.00 96.50 94 GLY A N 1
ATOM 731 C CA . GLY A 1 94 ? -6.323 9.857 8.463 1.00 96.50 94 GLY A CA 1
ATOM 732 C C . GLY A 1 94 ? -7.580 9.183 7.929 1.00 96.50 94 GLY A C 1
ATOM 733 O O . GLY A 1 94 ? -7.501 8.249 7.136 1.00 96.50 94 GLY A O 1
ATOM 734 N N . SER A 1 95 ? -8.751 9.675 8.324 1.00 97.12 95 SER A N 1
ATOM 735 C CA . SER A 1 95 ? -10.016 9.270 7.709 1.00 97.12 95 SER A CA 1
ATOM 736 C C . SER A 1 95 ? -10.123 9.780 6.273 1.00 97.12 95 SER A C 1
ATOM 738 O O . SER A 1 95 ? -9.719 10.905 5.954 1.00 97.12 95 SER A O 1
ATOM 740 N N . ALA A 1 96 ? -10.698 8.962 5.393 1.00 95.94 96 ALA A N 1
ATOM 741 C CA . ALA A 1 96 ? -10.912 9.332 3.998 1.00 95.94 96 ALA A CA 1
ATOM 742 C C . ALA A 1 96 ? -11.846 10.550 3.862 1.00 95.94 96 ALA A C 1
ATOM 744 O O . ALA A 1 96 ? -11.578 11.454 3.063 1.00 95.94 96 ALA A O 1
ATOM 745 N N . ASP A 1 97 ? -12.880 10.604 4.707 1.00 95.31 97 ASP A N 1
ATOM 746 C CA . ASP A 1 97 ? -13.910 11.649 4.752 1.00 95.31 97 ASP A CA 1
ATOM 747 C C . ASP A 1 97 ? -13.532 12.881 5.604 1.00 95.31 97 ASP A C 1
ATOM 749 O O . ASP A 1 97 ? -14.276 13.857 5.636 1.00 95.31 97 ASP A O 1
ATOM 753 N N . GLY A 1 98 ? -12.381 12.864 6.287 1.00 93.19 98 GLY A N 1
ATOM 754 C CA . GLY A 1 98 ? -11.912 13.970 7.131 1.00 93.19 98 GLY A CA 1
ATOM 755 C C . GLY A 1 98 ? -12.619 14.106 8.486 1.00 93.19 98 GLY A C 1
ATOM 756 O O . GLY A 1 98 ? -12.366 15.067 9.210 1.00 93.19 98 GLY A O 1
ATOM 757 N N . THR A 1 99 ? -13.480 13.162 8.857 1.00 94.50 99 THR A N 1
ATOM 758 C CA . THR A 1 99 ? -14.218 13.173 10.130 1.00 94.50 99 THR A CA 1
ATOM 759 C C . THR A 1 99 ? -13.509 12.339 11.214 1.00 94.50 99 THR A C 1
ATOM 761 O O . THR A 1 99 ? -12.556 11.617 10.900 1.00 94.50 99 THR A O 1
ATOM 764 N N . PRO A 1 100 ? -13.931 12.403 12.494 1.00 94.75 100 PRO A N 1
ATOM 765 C CA . PRO A 1 100 ? -13.352 11.575 13.553 1.00 94.75 100 PRO A CA 1
ATOM 766 C C . PRO A 1 100 ? -13.411 10.070 13.245 1.00 94.75 100 PRO A C 1
ATOM 768 O O . PRO A 1 100 ? -14.388 9.566 12.688 1.00 94.75 100 PRO A O 1
ATOM 771 N N . TYR A 1 101 ? -12.352 9.353 13.622 1.00 94.62 101 TYR A N 1
ATOM 772 C CA . TYR A 1 101 ? -12.124 7.945 13.301 1.00 94.62 101 TYR A CA 1
ATOM 773 C C . TYR A 1 101 ? -11.288 7.278 14.397 1.00 94.62 101 TYR A C 1
ATOM 775 O O . TYR A 1 101 ? -10.621 7.958 15.178 1.00 94.62 101 TYR A O 1
ATOM 783 N N . ILE A 1 102 ? -11.336 5.947 14.454 1.00 94.25 102 ILE A N 1
ATOM 784 C CA . ILE A 1 102 ? -10.541 5.126 15.372 1.00 94.25 102 ILE A CA 1
ATOM 785 C C . ILE A 1 102 ? -9.845 4.049 14.543 1.00 94.25 102 ILE A C 1
ATOM 787 O O . ILE A 1 102 ? -10.440 3.496 13.615 1.00 94.25 102 ILE A O 1
ATOM 791 N N . PHE A 1 103 ? -8.595 3.753 14.885 1.00 95.19 103 PHE A N 1
ATOM 792 C CA . PHE A 1 103 ? -7.842 2.630 14.344 1.00 95.19 103 PHE A CA 1
ATOM 793 C C . PHE A 1 103 ? -7.043 1.935 15.446 1.00 95.19 103 PHE A C 1
ATOM 795 O O . PHE A 1 103 ? -6.796 2.508 16.508 1.00 95.19 103 PHE A O 1
ATOM 802 N N . GLU A 1 104 ? -6.623 0.704 15.175 1.00 96.00 104 GLU A N 1
ATOM 803 C CA . GLU A 1 104 ? -5.829 -0.094 16.104 1.00 96.00 104 GLU A CA 1
ATOM 804 C C . GLU A 1 104 ? -4.462 0.548 16.405 1.00 96.00 104 GLU A C 1
ATOM 806 O O . GLU A 1 104 ? -3.759 0.943 15.472 1.00 96.00 104 GLU A O 1
ATOM 811 N N . PRO A 1 105 ? -4.001 0.595 17.670 1.00 94.31 105 PRO A N 1
ATOM 812 C CA . PRO A 1 105 ? -2.807 1.351 18.069 1.00 94.31 105 PRO A CA 1
ATOM 813 C C . PRO A 1 105 ? -1.524 1.052 17.282 1.00 94.31 105 PRO A C 1
ATOM 815 O O . PRO A 1 105 ? -0.669 1.926 17.150 1.00 94.31 105 PRO A O 1
ATOM 818 N N . PHE A 1 106 ? -1.373 -0.156 16.732 1.00 94.19 106 PHE A N 1
ATOM 819 C CA . PHE A 1 106 ? -0.198 -0.519 15.933 1.00 94.19 106 PHE A CA 1
ATOM 820 C C . PHE A 1 106 ? -0.083 0.266 14.614 1.00 94.19 106 PHE A C 1
ATOM 822 O O . PHE A 1 106 ? 0.982 0.259 14.002 1.00 94.19 106 PHE A O 1
ATOM 829 N N . LEU A 1 107 ? -1.152 0.938 14.174 1.00 94.88 107 LEU A N 1
ATOM 830 C CA . LEU A 1 107 ? -1.162 1.828 13.009 1.00 94.88 107 LEU A CA 1
ATOM 831 C C . LEU A 1 107 ? -0.724 3.260 13.339 1.00 94.88 107 LEU A C 1
ATOM 833 O O . LEU A 1 107 ? -0.654 4.107 12.445 1.00 94.88 107 LEU A O 1
ATOM 837 N N . LEU A 1 108 ? -0.416 3.560 14.602 1.00 93.75 108 LEU A N 1
ATOM 838 C CA . LEU A 1 108 ? 0.083 4.874 14.978 1.00 93.75 108 LEU A CA 1
ATOM 839 C C . LEU A 1 108 ? 1.431 5.145 14.295 1.00 93.75 108 LEU A C 1
ATOM 841 O O . LEU A 1 108 ? 2.366 4.352 14.389 1.00 93.75 108 LEU A O 1
ATOM 845 N N . GLY A 1 109 ? 1.528 6.282 13.602 1.00 93.69 109 GLY A N 1
ATOM 846 C CA . GLY A 1 109 ? 2.723 6.633 12.831 1.00 93.69 109 GLY A CA 1
ATOM 847 C C . GLY A 1 109 ? 2.932 5.769 11.584 1.00 93.69 109 GLY A C 1
ATOM 848 O O . GLY A 1 109 ? 4.037 5.750 11.041 1.00 93.69 109 GLY A O 1
ATOM 849 N N . ALA A 1 110 ? 1.899 5.050 11.132 1.00 97.56 110 ALA A N 1
ATOM 850 C CA . ALA A 1 110 ? 1.976 4.292 9.897 1.00 97.56 110 ALA A CA 1
ATOM 851 C C . ALA A 1 110 ? 2.258 5.202 8.692 1.00 97.56 110 ALA A C 1
ATOM 853 O O . ALA A 1 110 ? 1.849 6.366 8.634 1.00 97.56 110 ALA A O 1
ATOM 854 N N . TYR A 1 111 ? 2.935 4.626 7.710 1.00 97.56 111 TYR A N 1
ATOM 855 C CA . TYR A 1 111 ? 3.217 5.202 6.401 1.00 97.56 111 TYR A CA 1
ATOM 856 C C . TYR A 1 111 ? 3.030 4.110 5.348 1.00 97.56 111 TYR A C 1
ATOM 858 O O . TYR A 1 111 ? 2.928 2.931 5.688 1.00 97.56 111 TYR A O 1
ATOM 866 N N . ALA A 1 112 ? 2.959 4.472 4.075 1.00 98.19 112 ALA A N 1
ATOM 867 C CA . ALA A 1 112 ? 2.852 3.506 2.994 1.00 98.19 112 ALA A CA 1
ATOM 868 C C . ALA A 1 112 ? 3.919 3.709 1.926 1.00 98.19 112 ALA A C 1
ATOM 870 O O . ALA A 1 112 ? 4.321 4.833 1.637 1.00 98.19 112 ALA A O 1
ATOM 871 N N . GLY A 1 113 ? 4.350 2.598 1.340 1.00 97.62 113 GLY A N 1
ATOM 872 C CA . GLY A 1 113 ? 5.143 2.554 0.122 1.00 97.62 113 GLY A CA 1
ATOM 873 C C . GLY A 1 113 ? 4.288 2.048 -1.034 1.00 97.62 113 GLY A C 1
ATOM 874 O O . GLY A 1 113 ? 3.559 1.066 -0.886 1.00 97.62 113 GLY A O 1
ATOM 875 N N . ILE A 1 114 ? 4.383 2.710 -2.185 1.00 98.00 114 ILE A N 1
ATOM 876 C CA . ILE A 1 114 ? 3.791 2.248 -3.445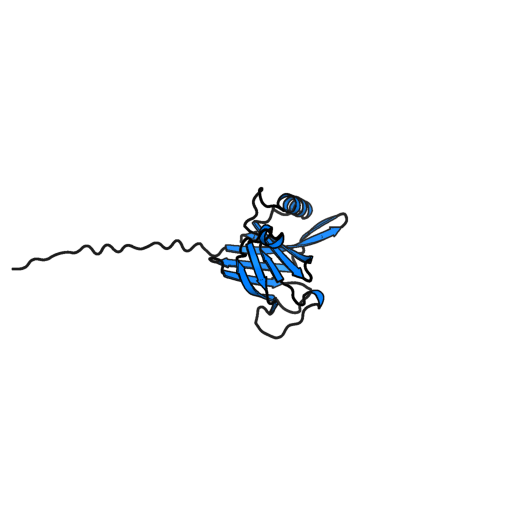 1.00 98.00 114 ILE A CA 1
ATOM 877 C C . ILE A 1 114 ? 4.937 1.858 -4.364 1.00 98.00 114 ILE A C 1
ATOM 879 O O . ILE A 1 114 ? 5.850 2.661 -4.600 1.00 98.00 114 ILE A O 1
ATOM 883 N N . SER A 1 115 ? 4.934 0.614 -4.839 1.00 97.25 115 SER A N 1
ATOM 884 C CA . SER A 1 115 ? 5.995 0.128 -5.721 1.00 97.25 115 SER A CA 1
ATOM 885 C C . SER A 1 115 ? 5.977 0.899 -7.046 1.00 97.25 115 SER A C 1
ATOM 887 O O . SER A 1 115 ? 4.921 1.408 -7.441 1.00 97.25 115 SER A O 1
ATOM 889 N N . PRO A 1 116 ? 7.098 0.947 -7.789 1.00 95.38 116 PRO A N 1
ATOM 890 C CA . PRO A 1 116 ? 7.025 1.216 -9.224 1.00 95.38 116 PRO A CA 1
ATOM 891 C C . PRO A 1 116 ? 6.153 0.155 -9.920 1.00 95.38 116 PRO A C 1
ATOM 893 O O . PRO A 1 116 ? 5.764 -0.844 -9.304 1.00 95.38 116 PRO A O 1
ATOM 896 N N . VAL A 1 117 ? 5.883 0.337 -11.215 1.00 95.75 117 VAL A N 1
ATOM 897 C CA . VAL A 1 117 ? 5.305 -0.743 -12.031 1.00 95.75 117 VAL A CA 1
ATOM 898 C C . VAL A 1 117 ? 6.214 -1.968 -11.948 1.00 95.75 117 VAL A C 1
ATOM 900 O O . VAL A 1 117 ? 7.407 -1.890 -12.254 1.00 95.75 117 VAL A O 1
ATOM 903 N N . ILE A 1 118 ? 5.650 -3.091 -11.517 1.00 96.94 118 ILE A N 1
ATOM 904 C CA . ILE A 1 118 ? 6.378 -4.329 -11.274 1.00 96.94 118 ILE A CA 1
ATOM 905 C C . ILE A 1 118 ? 6.708 -4.979 -12.611 1.00 96.94 118 ILE A C 1
ATOM 907 O O . ILE A 1 118 ? 5.841 -5.337 -13.405 1.00 96.94 118 ILE A O 1
ATOM 911 N N . LYS A 1 119 ? 8.005 -5.147 -12.839 1.00 95.94 119 LYS A N 1
ATOM 912 C CA . LYS A 1 119 ? 8.592 -5.820 -13.995 1.00 95.94 119 LYS A CA 1
ATOM 913 C C . LYS A 1 119 ? 9.536 -6.926 -13.509 1.00 95.94 119 LYS A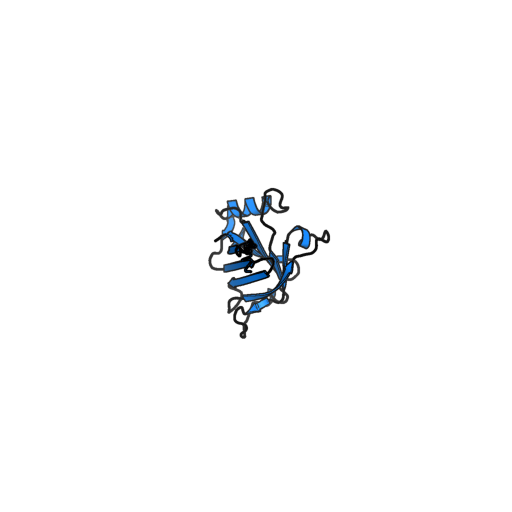 C 1
ATOM 915 O O . LYS A 1 119 ? 9.904 -6.913 -12.334 1.00 95.94 119 LYS A O 1
ATOM 920 N N . PRO A 1 120 ? 9.941 -7.880 -14.369 1.00 96.44 120 PRO A N 1
ATOM 921 C CA . PRO A 1 120 ? 10.813 -8.991 -13.970 1.00 96.44 120 PRO A CA 1
ATOM 922 C C . PRO A 1 120 ? 12.157 -8.600 -13.331 1.00 96.44 120 PRO A C 1
ATOM 924 O O . PRO A 1 120 ? 12.749 -9.407 -12.623 1.00 96.44 120 PRO A O 1
ATOM 927 N N . ASP A 1 121 ? 12.638 -7.380 -13.571 1.00 94.31 121 ASP A N 1
ATOM 928 C CA . ASP A 1 121 ? 13.857 -6.804 -12.990 1.00 94.31 121 ASP A CA 1
ATOM 929 C C . ASP A 1 121 ? 13.633 -6.122 -11.625 1.00 94.31 121 ASP A C 1
ATOM 931 O O . ASP A 1 121 ? 14.589 -5.683 -10.982 1.00 94.31 121 ASP A O 1
ATOM 935 N N . TYR A 1 122 ? 12.388 -6.044 -11.148 1.00 94.62 122 TYR A N 1
ATOM 936 C CA . TYR A 1 122 ? 12.076 -5.513 -9.829 1.00 94.62 122 TYR A CA 1
ATOM 937 C C . TYR A 1 122 ? 12.666 -6.404 -8.728 1.00 94.62 122 TYR A C 1
ATOM 939 O O . TYR A 1 122 ? 12.550 -7.627 -8.750 1.00 94.62 122 TYR A O 1
ATOM 947 N N . VAL A 1 123 ? 13.273 -5.782 -7.715 1.00 92.62 123 VAL A N 1
ATOM 948 C CA . VAL A 1 123 ? 14.060 -6.477 -6.678 1.00 92.62 123 VAL A CA 1
ATOM 949 C C . VAL A 1 123 ? 13.281 -7.539 -5.895 1.00 92.62 123 VAL A C 1
ATOM 951 O O . VAL A 1 123 ? 13.877 -8.527 -5.471 1.00 92.62 123 VAL A O 1
ATOM 954 N N . HIS A 1 124 ? 11.963 -7.371 -5.742 1.00 94.75 124 HIS A N 1
ATOM 955 C CA . HIS A 1 124 ? 11.090 -8.348 -5.077 1.00 94.75 124 HIS A CA 1
ATOM 956 C C . HIS A 1 124 ? 10.229 -9.159 -6.048 1.00 94.75 124 HIS A C 1
ATOM 958 O O . HIS A 1 124 ? 9.275 -9.811 -5.627 1.00 94.75 124 HIS A O 1
ATOM 964 N N . TYR A 1 125 ? 10.526 -9.123 -7.352 1.00 97.19 125 TYR A N 1
ATOM 965 C CA . TYR A 1 125 ? 9.689 -9.760 -8.372 1.00 97.19 125 TYR A CA 1
ATOM 966 C C . TYR A 1 125 ? 9.448 -11.242 -8.081 1.00 97.19 125 TYR A C 1
ATOM 968 O O . TYR A 1 125 ? 8.317 -11.708 -8.173 1.00 97.19 125 TYR A O 1
ATOM 976 N N . LYS A 1 126 ? 10.490 -11.980 -7.680 1.00 97.75 126 LYS A N 1
ATOM 977 C CA . LYS A 1 126 ? 10.372 -13.416 -7.404 1.00 97.75 126 LYS A CA 1
ATOM 978 C C . LYS A 1 126 ? 9.494 -13.701 -6.184 1.00 97.75 126 LYS A C 1
ATOM 980 O O . LYS A 1 126 ? 8.615 -14.548 -6.264 1.00 97.75 126 LYS A O 1
ATOM 985 N N . GLN A 1 127 ? 9.671 -12.953 -5.096 1.00 96.25 127 GLN A N 1
ATOM 986 C CA . GLN A 1 127 ? 8.836 -13.074 -3.898 1.00 96.25 127 GLN A CA 1
ATOM 987 C C . GLN A 1 127 ? 7.369 -12.758 -4.211 1.00 96.25 127 GLN A C 1
ATOM 989 O O . GLN A 1 127 ? 6.473 -13.484 -3.789 1.00 96.25 127 GLN A O 1
ATOM 994 N N . ILE A 1 128 ? 7.126 -11.708 -4.998 1.00 97.44 128 ILE A N 1
ATOM 995 C CA . ILE A 1 128 ? 5.783 -11.321 -5.438 1.00 97.44 128 ILE A CA 1
ATOM 996 C C . ILE A 1 128 ? 5.182 -12.394 -6.345 1.00 97.44 128 ILE A C 1
ATOM 998 O O . ILE A 1 128 ? 4.011 -12.736 -6.192 1.00 97.44 128 ILE A O 1
ATOM 1002 N N . GLN A 1 129 ? 5.962 -12.955 -7.268 1.00 98.06 129 GLN A N 1
ATOM 1003 C CA . GLN A 1 129 ? 5.530 -14.047 -8.135 1.00 98.06 129 GLN A CA 1
ATOM 1004 C C . GLN A 1 129 ? 5.144 -15.287 -7.319 1.00 98.06 129 GLN A C 1
ATOM 1006 O O . GLN A 1 129 ? 4.081 -15.862 -7.557 1.00 98.06 129 GLN A O 1
ATOM 1011 N N . ASP A 1 130 ? 5.962 -15.669 -6.338 1.00 97.00 130 ASP A N 1
ATOM 1012 C CA . ASP A 1 130 ? 5.703 -16.818 -5.469 1.00 97.00 130 ASP A CA 1
ATOM 1013 C C . ASP A 1 130 ? 4.448 -16.595 -4.607 1.00 97.00 130 ASP A C 1
ATOM 1015 O O . ASP A 1 130 ? 3.580 -17.470 -4.538 1.00 97.00 130 ASP A O 1
ATOM 1019 N N . ALA A 1 131 ? 4.290 -15.402 -4.025 1.00 97.12 131 ALA A N 1
ATOM 1020 C CA . ALA A 1 131 ? 3.095 -15.030 -3.269 1.00 97.12 131 ALA A CA 1
ATOM 1021 C C . ALA A 1 131 ? 1.836 -14.988 -4.151 1.00 97.12 131 ALA A C 1
ATOM 1023 O O . ALA A 1 131 ? 0.789 -15.488 -3.744 1.00 97.12 131 ALA A O 1
ATOM 1024 N N . SER A 1 132 ? 1.940 -14.469 -5.379 1.00 97.69 132 SER A N 1
ATOM 1025 C CA . SER A 1 132 ? 0.833 -14.427 -6.348 1.00 97.69 132 SER A CA 1
ATOM 1026 C C . SER A 1 132 ? 0.391 -15.835 -6.732 1.00 97.69 132 SER A C 1
ATOM 1028 O O . SER A 1 132 ? -0.794 -16.161 -6.670 1.00 97.69 132 SER A O 1
ATOM 1030 N N . LYS A 1 133 ? 1.357 -16.706 -7.050 1.00 97.75 133 LYS A N 1
ATOM 1031 C CA . LYS A 1 133 ? 1.110 -18.116 -7.358 1.00 97.75 133 LYS A CA 1
ATOM 1032 C C . LYS A 1 133 ? 0.449 -18.830 -6.183 1.00 97.75 133 LYS A C 1
ATOM 1034 O O . LYS A 1 133 ? -0.520 -19.554 -6.386 1.00 97.75 133 LYS A O 1
ATOM 1039 N N . SER A 1 134 ? 0.956 -18.615 -4.971 1.00 97.25 134 SER A N 1
ATOM 1040 C CA . SER A 1 134 ? 0.396 -19.209 -3.759 1.00 97.25 134 SER A CA 1
ATOM 1041 C C . SER A 1 134 ? -1.033 -18.742 -3.487 1.00 97.25 134 SER A C 1
ATOM 1043 O O . SER A 1 134 ? -1.876 -19.559 -3.133 1.00 97.25 134 SER A O 1
ATOM 1045 N N . ALA A 1 135 ? -1.312 -17.452 -3.681 1.00 96.75 135 ALA A N 1
ATOM 1046 C CA . ALA A 1 135 ? -2.635 -16.868 -3.483 1.00 96.75 135 ALA A CA 1
ATOM 1047 C C . ALA A 1 135 ? -3.603 -17.123 -4.652 1.00 96.75 135 ALA A C 1
ATOM 1049 O O . ALA A 1 135 ? -4.765 -16.730 -4.564 1.00 96.75 135 ALA A O 1
ATOM 1050 N N . GLY A 1 136 ? -3.150 -17.780 -5.726 1.00 96.44 136 GLY A N 1
ATOM 1051 C CA . GLY A 1 136 ? -3.968 -18.103 -6.895 1.00 96.44 136 GLY A CA 1
ATOM 1052 C C . GLY A 1 136 ? -4.351 -16.883 -7.734 1.00 96.44 136 GLY A C 1
ATOM 1053 O O . GLY A 1 136 ? -5.435 -16.861 -8.312 1.00 96.44 136 GLY A O 1
ATOM 1054 N N . VAL A 1 137 ? -3.496 -15.857 -7.779 1.00 96.38 137 VAL A N 1
ATOM 1055 C CA . VAL A 1 137 ? -3.781 -14.570 -8.434 1.00 96.38 137 VAL A CA 1
ATOM 1056 C C . VAL A 1 137 ? -2.702 -14.186 -9.437 1.00 96.38 137 VAL A C 1
ATOM 1058 O O . VAL A 1 137 ? -1.589 -14.712 -9.419 1.00 96.38 137 VAL A O 1
ATOM 1061 N N . ALA A 1 138 ? -3.033 -13.251 -10.328 1.00 97.06 138 ALA A N 1
ATOM 1062 C CA . ALA A 1 138 ? -2.058 -12.673 -11.240 1.00 97.06 138 ALA A CA 1
ATOM 1063 C C . ALA A 1 138 ? -0.975 -11.900 -10.472 1.00 97.06 138 ALA A C 1
ATOM 1065 O O . ALA A 1 138 ? -1.236 -11.332 -9.408 1.00 97.06 138 ALA A O 1
ATOM 1066 N N . ILE A 1 139 ? 0.228 -11.843 -11.052 1.00 97.81 139 ILE A N 1
ATOM 1067 C CA . ILE A 1 139 ? 1.287 -10.948 -10.574 1.00 97.81 139 ILE A CA 1
ATOM 1068 C C . ILE A 1 139 ? 0.730 -9.517 -10.609 1.00 97.81 139 ILE A C 1
ATOM 1070 O O . ILE A 1 139 ? 0.176 -9.123 -11.637 1.00 97.81 139 ILE A O 1
ATOM 1074 N N . PRO A 1 140 ? 0.804 -8.756 -9.508 1.00 98.25 140 PRO A N 1
ATOM 1075 C CA . PRO A 1 140 ? 0.290 -7.399 -9.474 1.00 98.25 140 PRO A CA 1
ATOM 1076 C C . PRO A 1 140 ? 1.098 -6.463 -10.365 1.00 98.25 140 PRO A C 1
ATOM 1078 O O . PRO A 1 140 ? 2.311 -6.610 -10.505 1.00 98.25 140 PRO A O 1
ATOM 1081 N N . GLU A 1 141 ? 0.431 -5.443 -10.898 1.00 97.94 141 GLU A N 1
ATOM 1082 C CA . GLU A 1 141 ? 1.106 -4.348 -11.598 1.00 97.94 141 GLU A CA 1
ATOM 1083 C C . GLU A 1 141 ? 1.856 -3.440 -10.625 1.00 97.94 141 GLU A C 1
ATOM 1085 O O . GLU A 1 141 ? 2.903 -2.896 -10.969 1.00 97.94 141 GLU A O 1
ATOM 1090 N N . ARG A 1 142 ? 1.343 -3.290 -9.398 1.00 98.00 142 ARG A N 1
ATOM 1091 C CA . ARG A 1 142 ? 1.987 -2.561 -8.297 1.00 98.00 142 ARG A CA 1
ATOM 1092 C C . ARG A 1 142 ? 1.657 -3.207 -6.953 1.00 98.00 142 ARG A C 1
ATOM 1094 O O . ARG A 1 142 ? 0.628 -3.862 -6.810 1.00 98.00 142 ARG A O 1
ATOM 1101 N N . THR A 1 143 ? 2.472 -2.970 -5.936 1.00 98.31 143 THR A N 1
ATOM 1102 C CA . THR A 1 143 ? 2.083 -3.207 -4.544 1.00 98.31 143 THR A CA 1
ATOM 1103 C C . THR A 1 143 ? 1.837 -1.893 -3.821 1.00 98.31 143 THR A C 1
ATOM 1105 O O . THR A 1 143 ? 2.472 -0.870 -4.089 1.00 98.31 143 THR A O 1
ATOM 1108 N N . PHE A 1 144 ? 0.898 -1.936 -2.882 1.00 98.56 144 PHE A N 1
ATOM 1109 C CA . PHE A 1 144 ? 0.689 -0.901 -1.880 1.00 98.56 144 PHE A CA 1
ATOM 1110 C C . PHE A 1 144 ? 0.961 -1.544 -0.525 1.00 98.56 144 PHE A C 1
ATOM 1112 O O . PHE A 1 144 ? 0.269 -2.485 -0.146 1.00 98.56 144 PHE A O 1
ATOM 1119 N N . ALA A 1 145 ? 1.968 -1.079 0.203 1.00 98.06 145 ALA A N 1
ATOM 1120 C CA . ALA A 1 145 ? 2.370 -1.682 1.467 1.00 98.06 145 ALA A CA 1
ATOM 1121 C C . ALA A 1 145 ? 2.302 -0.654 2.594 1.00 98.06 145 ALA A C 1
ATOM 1123 O O . ALA A 1 145 ? 2.907 0.410 2.500 1.00 98.06 145 ALA A O 1
ATOM 1124 N N . ILE A 1 146 ? 1.575 -0.972 3.666 1.00 98.19 146 ILE A N 1
ATOM 1125 C CA . ILE A 1 146 ? 1.497 -0.145 4.874 1.00 98.19 146 ILE A CA 1
ATOM 1126 C C . ILE A 1 146 ? 2.540 -0.644 5.862 1.00 98.19 146 ILE A C 1
ATOM 1128 O O . ILE A 1 146 ? 2.539 -1.815 6.242 1.00 98.19 146 ILE A O 1
ATOM 1132 N N . TYR A 1 147 ? 3.388 0.268 6.314 1.00 96.38 147 TYR A N 1
ATOM 1133 C CA . TYR A 1 147 ? 4.420 0.037 7.305 1.00 96.38 147 TYR A CA 1
ATOM 1134 C C . TYR A 1 147 ? 4.089 0.754 8.607 1.00 96.38 147 TYR A C 1
ATOM 1136 O O . TYR A 1 147 ? 3.596 1.879 8.612 1.00 96.38 147 TYR A O 1
ATOM 1144 N N . ALA A 1 148 ? 4.457 0.126 9.715 1.00 93.56 148 ALA A N 1
ATOM 1145 C CA . ALA A 1 148 ? 4.568 0.765 11.017 1.00 93.56 148 ALA A CA 1
ATOM 1146 C C . ALA A 1 148 ? 5.808 0.205 11.712 1.00 93.56 148 ALA A C 1
ATOM 1148 O O . ALA A 1 148 ? 6.157 -0.964 11.533 1.00 93.56 148 ALA A O 1
ATOM 1149 N N . ASN A 1 149 ? 6.525 1.037 12.471 1.00 88.38 149 ASN A N 1
ATOM 1150 C CA . ASN A 1 149 ? 7.749 0.622 13.169 1.00 88.38 149 ASN A CA 1
ATOM 1151 C C . ASN A 1 149 ? 8.762 -0.112 12.260 1.00 88.38 149 ASN A C 1
ATOM 1153 O O . ASN A 1 149 ? 9.388 -1.089 12.670 1.00 88.38 149 ASN A O 1
ATOM 1157 N N . ARG A 1 150 ? 8.914 0.361 11.010 1.00 86.38 150 ARG A N 1
ATOM 1158 C CA . ARG A 1 150 ? 9.812 -0.194 9.974 1.00 86.38 150 ARG A CA 1
ATOM 1159 C C . ARG A 1 150 ? 9.507 -1.639 9.553 1.00 86.38 150 ARG A C 1
ATOM 1161 O O . ARG A 1 150 ? 10.371 -2.301 8.982 1.00 86.38 150 ARG A O 1
ATOM 1168 N N . LYS A 1 151 ? 8.297 -2.134 9.813 1.00 89.94 151 LYS A N 1
ATOM 1169 C CA . LYS A 1 151 ? 7.841 -3.464 9.392 1.00 89.94 151 LYS A CA 1
ATOM 1170 C C . LYS A 1 151 ? 6.598 -3.345 8.514 1.00 89.94 151 LYS A C 1
ATOM 1172 O O . LYS A 1 151 ? 5.755 -2.499 8.818 1.00 89.94 151 LYS A O 1
ATOM 1177 N N . PRO A 1 152 ? 6.472 -4.165 7.456 1.00 92.12 152 PRO A N 1
ATOM 1178 C CA . PRO A 1 152 ? 5.231 -4.232 6.702 1.00 92.12 152 PRO A CA 1
ATOM 1179 C C . PRO A 1 152 ? 4.147 -4.839 7.599 1.00 92.12 152 PRO A C 1
ATOM 1181 O O . PRO A 1 152 ? 4.362 -5.869 8.237 1.00 92.12 152 PRO A O 1
ATOM 1184 N N . ILE A 1 153 ? 3.004 -4.166 7.679 1.00 95.62 153 ILE A N 1
ATOM 1185 C CA . ILE A 1 153 ? 1.825 -4.596 8.442 1.00 95.62 153 ILE A CA 1
ATOM 1186 C C . ILE A 1 153 ? 0.736 -5.094 7.493 1.00 95.62 153 ILE A C 1
ATOM 1188 O O . ILE A 1 153 ? 0.064 -6.083 7.775 1.00 95.62 153 ILE A O 1
ATOM 1192 N N . TYR A 1 154 ? 0.592 -4.422 6.351 1.00 97.62 154 TYR A N 1
ATOM 1193 C CA . TYR A 1 154 ? -0.299 -4.824 5.273 1.00 97.62 154 TYR A CA 1
ATOM 1194 C C . TYR A 1 154 ? 0.438 -4.745 3.946 1.00 97.62 154 TYR A C 1
ATOM 1196 O O . TYR A 1 154 ? 1.154 -3.775 3.702 1.00 97.62 154 TYR A O 1
ATOM 1204 N N . GLU A 1 155 ? 0.204 -5.716 3.072 1.00 97.88 155 GLU A N 1
ATOM 1205 C CA . GLU A 1 155 ? 0.701 -5.697 1.702 1.00 97.88 155 GLU A CA 1
ATOM 1206 C C . GLU A 1 155 ? -0.432 -6.043 0.740 1.00 97.88 155 GLU A C 1
ATOM 1208 O O . GLU A 1 155 ? -1.015 -7.124 0.786 1.00 97.88 155 GLU A O 1
ATOM 1213 N N . PHE A 1 156 ? -0.782 -5.089 -0.113 1.00 98.62 156 PHE A N 1
ATOM 1214 C CA . PHE A 1 156 ? -1.867 -5.213 -1.070 1.00 98.62 156 PHE A CA 1
ATOM 1215 C C . PHE A 1 156 ? -1.301 -5.380 -2.475 1.00 98.62 156 PHE A C 1
ATOM 1217 O O . PHE A 1 156 ? -0.403 -4.643 -2.888 1.00 98.62 156 PHE A O 1
ATOM 1224 N N . PHE A 1 157 ? -1.862 -6.324 -3.223 1.00 98.56 157 PHE A N 1
ATOM 1225 C CA . PHE A 1 157 ? -1.525 -6.570 -4.622 1.00 98.56 157 PHE A CA 1
ATOM 1226 C C . PHE A 1 157 ? -2.515 -5.827 -5.509 1.00 98.56 157 PHE A C 1
ATOM 1228 O O . PHE A 1 157 ? -3.716 -6.086 -5.433 1.00 98.56 157 PHE A O 1
ATOM 1235 N N . CYS A 1 158 ? -2.009 -4.894 -6.317 1.00 98.50 158 CYS A N 1
ATOM 1236 C CA . CYS A 1 158 ? -2.799 -3.990 -7.144 1.00 98.50 158 CYS A CA 1
ATOM 1237 C C . CYS A 1 158 ? -2.894 -4.479 -8.589 1.00 98.50 158 CYS A C 1
ATOM 1239 O O . CYS A 1 158 ? -1.877 -4.686 -9.253 1.00 98.50 158 CYS A O 1
ATOM 1241 N N . GLN A 1 159 ? -4.124 -4.602 -9.077 1.00 97.56 159 GLN A N 1
ATOM 1242 C CA . GLN A 1 159 ? -4.454 -4.860 -10.477 1.00 97.56 159 GLN A CA 1
ATOM 1243 C C . GLN A 1 159 ? -5.060 -3.595 -11.080 1.00 97.56 159 GLN A C 1
ATOM 1245 O O . GLN A 1 159 ? -5.844 -2.916 -10.407 1.00 97.56 159 GLN A O 1
ATOM 1250 N N . LYS A 1 160 ? -4.690 -3.250 -12.315 1.00 94.75 160 LYS A N 1
ATOM 1251 C CA . LYS A 1 160 ? -5.272 -2.095 -13.006 1.00 94.75 160 LYS A CA 1
ATOM 1252 C C . LYS A 1 160 ? -6.745 -2.361 -13.320 1.00 94.75 160 LYS A C 1
ATOM 1254 O O . LYS A 1 160 ? -7.120 -3.499 -13.609 1.00 94.75 160 LYS A O 1
ATOM 1259 N N . LYS A 1 161 ? -7.576 -1.328 -13.176 1.00 89.00 161 LYS A N 1
ATOM 1260 C CA . LYS A 1 161 ? -9.003 -1.374 -13.525 1.00 89.00 161 LYS A CA 1
ATOM 1261 C C . LYS A 1 161 ? -9.230 -1.076 -15.001 1.00 89.00 161 LYS A C 1
ATOM 1263 O O . LYS A 1 161 ? -8.456 -0.269 -15.564 1.00 89.00 161 LYS A O 1
#

Foldseek 3Di:
DDDDDDDPPPPPPPPPPQPPKWWKKWWWWDQPDPLGIATDRQWIKTWIAGPQDIDIFTGDPQKPATKTFPDKGADDDDVDPQNLFAGMKGWDIDHPVRDDMDGDPQCVRKIKGKGAQDDPPRPCNVVQVRSCVSRVHDRARMWIFIDGPNDTPIIIGIHTD

pLDDT: mean 90.06, std 14.77, range [39.31, 98.69]